Protein AF-A0A9Q0BE57-F1 (afdb_monomer)

Solvent-accessible surface area (backbone atoms only — not comparable to full-atom values): 7789 Å² total; per-residue (Å²): 1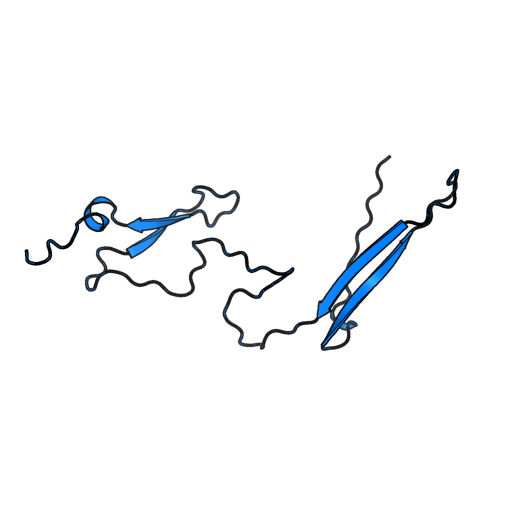39,89,87,85,87,86,88,84,80,67,65,92,76,53,57,87,70,38,74,49,68,48,76,47,82,44,78,64,85,94,45,100,54,94,58,73,46,76,47,76,44,78,43,69,45,80,79,72,63,98,81,68,83,81,80,73,74,55,97,91,43,71,87,77,63,67,51,74,62,93,74,88,73,53,46,99,83,60,68,34,30,73,42,68,37,64,51,40,97,44,98,50,73,58,23,29,62,43,70,34,49,61,81,68,67,67,63,73,79,83,68,91,125

Organism: NCBI:txid2686198

Radius of gyration: 24.77 Å; Cα contacts (8 Å, |Δi|>4): 124; chains: 1; bounding box: 40×37×81 Å

InterPro domains:
  IPR041437 Gylcosyl hydrolase 115 C-terminal domain [PF17829] (54-108)

Mean predicted aligned error: 9.94 Å

Nearest PDB structures (foldseek):
  6sof-assembly1_B  TM=4.998E-01  e=3.480E+00  Homo sapiens
  5kji-assembly1_B  TM=2.559E-01  e=5.280E+00  Thermochaetoides thermophila DSM 1495

Secondary structure (DSSP, 8-state):
----------TTTSPTT-EEEEEEEEE-TT-SS--EEEEEEEEE--PPPTT--S---BTTB----TT--S---B-TTSSSEEEEETTSS-SSSS-EEEEESHHHHT-------

Sequence (113 aa):
MVERLNITIAWAQVLEGFNDTVEIEFTTTPGELPYFDLLRVPVLRTRLADDFVGFPESAGFVSIESPHFQGSSGTANGTVRYGAMPYLGSRSESGALAVRPYKVARQRDAGPG

Foldseek 3Di:
DDDDDDDDDPLVPQDAQDWAWDWDWDADPPDPDGDIDIDTHTDGRDDDDPPDDDFDDDPNDGDDAAQPDPDWDAPPVNQKTKDFDAPDPDPDRRHHIDIPDPVVVPDDDPDDD

pLDDT: mean 83.57, std 11.39, range [41.97, 93.62]

Structure (mmCIF, N/CA/C/O backbone):
data_AF-A0A9Q0BE57-F1
#
_entry.id   AF-A0A9Q0BE57-F1
#
loop_
_atom_site.group_PDB
_atom_site.id
_atom_site.type_symbol
_atom_site.label_atom_id
_atom_site.label_alt_id
_atom_site.label_comp_id
_atom_site.label_asym_id
_atom_site.label_entity_id
_atom_site.label_seq_id
_atom_site.pdbx_PDB_ins_code
_atom_site.Cartn_x
_atom_site.Cartn_y
_atom_site.Cartn_z
_atom_site.occupancy
_atom_site.B_iso_or_equiv
_atom_site.auth_seq_id
_atom_site.auth_comp_id
_atom_site.auth_asym_id
_atom_site.auth_atom_id
_atom_site.pdbx_PDB_model_num
ATOM 1 N N . MET A 1 1 ? -2.080 21.794 27.326 1.00 66.56 1 MET A N 1
ATOM 2 C CA . MET A 1 1 ? -1.328 20.528 27.448 1.00 66.56 1 MET A CA 1
ATOM 3 C C . MET A 1 1 ? -1.866 19.599 26.376 1.00 66.56 1 MET A C 1
ATOM 5 O O . MET A 1 1 ? -3.074 19.584 26.201 1.00 66.56 1 MET A O 1
ATOM 9 N N . VAL A 1 2 ? -1.007 18.937 25.604 1.00 80.00 2 VAL A N 1
ATOM 10 C CA . VAL A 1 2 ? -1.432 17.962 24.588 1.00 80.00 2 VAL A CA 1
ATOM 11 C C . VAL A 1 2 ? -0.976 16.600 25.076 1.00 80.00 2 VAL A C 1
ATOM 13 O O . VAL A 1 2 ? 0.208 16.426 25.361 1.00 80.00 2 VAL A O 1
ATOM 16 N N . GLU A 1 3 ? -1.910 15.667 25.191 1.00 82.81 3 GLU A N 1
ATOM 17 C CA . GLU A 1 3 ? -1.632 14.281 25.546 1.00 82.81 3 GLU A CA 1
ATOM 18 C C . GLU A 1 3 ? -1.783 13.406 24.301 1.00 82.81 3 GLU A C 1
ATOM 20 O O . GLU A 1 3 ? -2.616 13.679 23.434 1.00 82.81 3 GLU A O 1
ATOM 25 N N . ARG A 1 4 ? -0.925 12.391 24.166 1.00 89.25 4 ARG A N 1
ATOM 26 C CA . ARG A 1 4 ? -0.893 11.518 22.990 1.00 89.25 4 ARG A CA 1
ATOM 27 C C . ARG A 1 4 ? -1.234 10.097 23.395 1.00 89.25 4 ARG A C 1
ATOM 29 O O . ARG A 1 4 ? -0.509 9.490 24.176 1.00 89.25 4 ARG A O 1
ATOM 36 N N . LEU A 1 5 ? -2.278 9.556 22.782 1.00 86.38 5 LEU A N 1
ATOM 37 C CA . LEU A 1 5 ? -2.638 8.153 22.898 1.00 86.38 5 LEU A CA 1
ATOM 38 C C . LEU A 1 5 ? -2.034 7.349 21.741 1.00 86.38 5 LEU A C 1
ATOM 40 O O . LEU A 1 5 ? -2.165 7.734 20.579 1.00 86.38 5 LEU A O 1
ATOM 44 N N . ASN A 1 6 ? -1.404 6.219 22.060 1.00 92.25 6 ASN A N 1
ATOM 45 C CA . ASN A 1 6 ? -0.920 5.258 21.072 1.00 92.25 6 ASN A CA 1
ATOM 46 C C . ASN A 1 6 ? -1.813 4.017 21.094 1.00 92.25 6 ASN A C 1
ATOM 48 O O . ASN A 1 6 ? -1.984 3.394 22.139 1.00 92.25 6 ASN A O 1
ATOM 52 N N . ILE A 1 7 ? -2.343 3.645 19.933 1.00 91.00 7 ILE A N 1
ATOM 53 C CA . ILE A 1 7 ? -3.238 2.498 19.766 1.00 91.00 7 ILE A CA 1
ATOM 54 C C . ILE A 1 7 ? -2.512 1.468 18.911 1.00 91.00 7 ILE A C 1
ATOM 56 O O . ILE A 1 7 ? -1.940 1.804 17.875 1.00 91.00 7 ILE A O 1
ATOM 60 N N . THR A 1 8 ? -2.502 0.219 19.365 1.00 93.62 8 THR A N 1
ATOM 61 C CA . THR A 1 8 ? -1.816 -0.885 18.687 1.00 93.62 8 THR A CA 1
ATOM 62 C C . THR A 1 8 ? -2.731 -2.097 18.613 1.00 93.62 8 THR A C 1
ATOM 64 O O . THR A 1 8 ? -3.611 -2.269 19.453 1.00 93.62 8 THR A O 1
ATOM 67 N N . ILE A 1 9 ? -2.530 -2.932 17.595 1.00 92.00 9 ILE A N 1
ATOM 68 C CA . ILE A 1 9 ? -3.309 -4.152 17.378 1.00 92.00 9 ILE A CA 1
ATOM 69 C C . ILE A 1 9 ? -2.413 -5.350 17.687 1.00 92.00 9 ILE A C 1
ATOM 71 O O . ILE A 1 9 ? -1.360 -5.529 17.071 1.00 92.00 9 ILE A O 1
ATOM 75 N N . ALA A 1 10 ? -2.841 -6.200 18.620 1.00 93.50 10 ALA A N 1
ATOM 76 C CA . ALA A 1 10 ? -2.189 -7.474 18.901 1.00 93.50 10 ALA A CA 1
ATOM 77 C C . ALA A 1 10 ? -2.582 -8.514 17.836 1.00 93.50 10 ALA A C 1
ATOM 79 O O . ALA A 1 10 ? -3.438 -9.362 18.070 1.00 93.50 10 ALA A O 1
ATOM 80 N N . TRP A 1 11 ? -1.957 -8.462 16.654 1.00 90.06 11 TRP A N 1
ATOM 81 C CA . TRP A 1 11 ? -2.331 -9.289 15.491 1.00 90.06 11 TRP A CA 1
ATOM 82 C C . TRP A 1 11 ? -2.381 -10.801 15.753 1.00 90.06 11 TRP A C 1
ATOM 84 O O . TRP A 1 11 ? -3.174 -11.497 15.126 1.00 90.06 11 TRP A O 1
ATOM 94 N N . ALA A 1 12 ? -1.577 -11.312 16.690 1.00 91.44 12 ALA A N 1
ATOM 95 C CA . ALA A 1 12 ? -1.595 -12.722 17.092 1.00 91.44 12 ALA A CA 1
ATOM 96 C C . ALA A 1 12 ? -2.900 -13.145 17.796 1.00 91.44 12 ALA A C 1
ATOM 98 O O . ALA A 1 12 ? -3.211 -14.332 17.834 1.00 91.44 12 ALA A O 1
ATOM 99 N N . GLN A 1 13 ? -3.649 -12.188 18.348 1.00 93.00 13 GLN A N 1
ATOM 100 C CA . GLN A 1 13 ? -4.923 -12.404 19.040 1.00 93.00 13 GLN A CA 1
ATOM 101 C C . GLN A 1 13 ? -6.140 -12.096 18.154 1.00 93.00 13 GLN A C 1
ATOM 103 O O . GLN A 1 13 ? -7.261 -12.440 18.514 1.00 93.00 13 GLN A O 1
ATOM 108 N N . VAL A 1 14 ? -5.941 -11.460 16.994 1.00 91.44 14 VAL A N 1
ATOM 109 C CA . VAL A 1 14 ? -7.022 -11.177 16.043 1.00 91.44 14 VAL A CA 1
ATOM 110 C C . VAL A 1 14 ? -7.382 -12.468 15.313 1.00 91.44 14 VAL A C 1
ATOM 112 O O . VAL A 1 14 ? -6.510 -13.110 14.728 1.00 91.44 14 VAL A O 1
ATOM 115 N N . LEU A 1 15 ? -8.657 -12.856 15.322 1.00 91.69 15 LEU A N 1
ATOM 116 C CA . LEU A 1 15 ? -9.120 -14.073 14.650 1.00 91.69 15 LEU A CA 1
ATOM 117 C C . LEU A 1 15 ? -8.816 -14.034 13.148 1.00 91.69 15 LEU A C 1
ATOM 119 O O . LEU A 1 15 ? -8.791 -12.975 12.520 1.00 91.69 15 LEU A O 1
ATOM 123 N N . GLU A 1 16 ? -8.531 -15.197 12.568 1.00 88.94 16 GLU A N 1
ATOM 124 C CA . GLU A 1 16 ? -8.344 -15.308 11.122 1.00 88.94 16 GLU A CA 1
ATOM 125 C C . GLU A 1 16 ? -9.628 -14.891 10.395 1.00 88.94 16 GLU A C 1
ATOM 127 O O . GLU A 1 16 ? -10.725 -15.246 10.821 1.00 88.94 16 GLU A O 1
ATOM 132 N N . GLY A 1 17 ? -9.494 -14.082 9.340 1.00 86.62 17 GLY A N 1
ATOM 133 C CA . GLY A 1 17 ? -10.640 -13.540 8.610 1.00 86.62 17 GLY A CA 1
ATOM 134 C C . GLY A 1 17 ? -11.427 -12.450 9.348 1.00 86.62 17 GLY A C 1
ATOM 135 O O . GLY A 1 17 ? -12.478 -12.050 8.853 1.00 86.62 17 GLY A O 1
ATOM 136 N N . PHE A 1 18 ? -10.949 -11.949 10.498 1.00 91.31 18 PHE A N 1
ATOM 137 C CA . PHE A 1 18 ? -11.580 -10.813 11.176 1.00 91.31 18 PHE A CA 1
ATOM 138 C C . PHE A 1 18 ? -11.671 -9.610 10.227 1.00 91.31 18 PHE A C 1
ATOM 140 O O . PHE A 1 18 ? -10.670 -9.201 9.635 1.00 91.31 18 PHE A O 1
ATOM 147 N N . ASN A 1 19 ? -12.869 -9.053 10.093 1.00 91.06 19 ASN A N 1
ATOM 148 C CA . ASN A 1 19 ? -13.171 -7.915 9.237 1.00 91.06 19 ASN A CA 1
ATOM 149 C C . ASN A 1 19 ? -14.299 -7.118 9.886 1.00 91.06 19 ASN A C 1
ATOM 151 O O . ASN A 1 19 ? -15.472 -7.325 9.576 1.00 91.06 19 ASN A O 1
ATOM 155 N N . ASP A 1 20 ? -13.937 -6.279 10.847 1.00 92.25 20 ASP A N 1
ATOM 156 C CA . ASP A 1 20 ? -14.907 -5.469 11.574 1.00 92.25 20 ASP A CA 1
ATOM 157 C C . ASP A 1 20 ? -14.257 -4.198 12.130 1.00 92.25 20 ASP A C 1
ATOM 159 O O . ASP A 1 20 ? -13.041 -3.999 12.054 1.00 92.25 20 ASP A O 1
ATOM 163 N N . THR A 1 21 ? -15.071 -3.317 12.694 1.00 93.25 21 THR A N 1
ATOM 164 C CA . THR A 1 21 ? -14.637 -2.094 13.359 1.00 93.25 21 THR A CA 1
ATOM 165 C C . THR A 1 21 ? -14.579 -2.310 14.864 1.00 93.25 21 THR A C 1
ATOM 167 O O . THR A 1 21 ? -15.587 -2.592 15.503 1.00 93.25 21 THR A O 1
ATOM 170 N N . VAL A 1 22 ? -13.397 -2.125 15.447 1.00 93.25 22 VAL A N 1
ATOM 171 C CA . VAL A 1 22 ? -13.225 -2.072 16.900 1.00 93.25 22 VAL A CA 1
ATOM 172 C C . VAL A 1 22 ? -13.504 -0.651 17.368 1.00 93.25 22 VAL A C 1
ATOM 174 O O . VAL A 1 22 ? -12.912 0.305 16.865 1.00 93.25 22 VAL A O 1
ATOM 177 N N . GLU A 1 23 ? -14.402 -0.509 18.333 1.00 93.62 23 GLU A N 1
ATOM 178 C CA . GLU A 1 23 ? -14.748 0.779 18.922 1.00 93.62 23 GLU A CA 1
ATOM 179 C C . GLU A 1 23 ? -13.951 1.001 20.214 1.00 93.62 23 GLU A C 1
ATOM 181 O O . GLU A 1 23 ? -13.847 0.111 21.059 1.00 93.62 23 GLU A O 1
ATOM 186 N N . ILE A 1 24 ? -13.340 2.179 20.343 1.00 90.62 24 ILE A N 1
ATOM 187 C CA . ILE A 1 24 ? -12.577 2.585 21.523 1.00 90.62 24 ILE A CA 1
ATOM 188 C C . ILE A 1 24 ? -13.240 3.826 22.100 1.00 90.62 24 ILE A C 1
ATOM 190 O O . ILE A 1 24 ? -13.328 4.863 21.440 1.00 90.62 24 ILE A O 1
ATOM 194 N N . GLU A 1 25 ? -13.709 3.686 23.330 1.00 87.50 25 GLU A N 1
ATOM 195 C CA . GLU A 1 25 ? -14.469 4.701 24.043 1.00 87.50 25 GLU A CA 1
ATOM 196 C C . GLU A 1 25 ? -13.548 5.550 24.919 1.00 87.50 25 GLU A C 1
ATOM 198 O O . GLU A 1 25 ? -12.687 5.024 25.634 1.00 87.50 25 GLU A O 1
ATOM 203 N N . PHE A 1 26 ? -13.752 6.865 24.894 1.00 85.00 26 PHE A N 1
ATOM 204 C CA . PHE A 1 26 ? -13.021 7.811 25.727 1.00 85.00 26 PHE A CA 1
ATOM 205 C C . PHE A 1 26 ? -13.980 8.666 26.538 1.00 85.00 26 PHE A C 1
ATOM 207 O O . PHE A 1 26 ? -14.954 9.216 26.024 1.00 85.00 26 PHE A O 1
ATOM 214 N N . THR A 1 27 ? -13.646 8.817 27.814 1.00 79.19 27 THR A N 1
ATOM 215 C CA . THR A 1 27 ? -14.338 9.702 28.749 1.00 79.19 27 THR A CA 1
ATOM 216 C C . THR A 1 27 ? -13.315 10.586 29.444 1.00 79.19 27 THR A C 1
ATOM 218 O O . THR A 1 27 ? -12.234 10.112 29.799 1.00 79.19 27 THR A O 1
ATOM 221 N N . THR A 1 28 ? -13.651 11.850 29.687 1.00 73.31 28 THR A N 1
ATOM 222 C CA . THR A 1 28 ? -12.759 12.806 30.360 1.00 73.31 28 THR A CA 1
ATOM 223 C C . THR A 1 28 ? -13.319 13.240 31.716 1.00 73.31 28 THR A C 1
ATOM 225 O O . THR A 1 28 ? -14.520 13.459 31.861 1.00 73.31 28 THR A O 1
ATOM 228 N N . THR A 1 29 ? -12.438 13.386 32.717 1.00 68.62 29 THR A N 1
ATOM 229 C CA . THR A 1 29 ? -12.789 13.857 34.070 1.00 68.62 29 THR A CA 1
ATOM 230 C C . THR A 1 29 ? -11.722 14.833 34.592 1.00 68.62 29 THR A C 1
ATOM 232 O O . THR A 1 29 ? -10.545 14.475 34.560 1.00 68.62 29 THR A O 1
ATOM 235 N N . PRO A 1 30 ? -12.077 16.022 35.126 1.00 65.88 30 PRO A N 1
ATOM 236 C CA . PRO A 1 30 ? -13.412 16.614 35.156 1.00 65.88 30 PRO A CA 1
ATOM 237 C C . PRO A 1 30 ? -13.758 17.213 33.784 1.00 65.88 30 PRO A C 1
ATOM 239 O O . PRO A 1 30 ? -13.142 18.181 33.351 1.00 65.88 30 PRO A O 1
ATOM 242 N N . GLY A 1 31 ? -14.732 16.628 33.090 1.00 58.38 31 GLY A N 1
ATOM 243 C CA . GLY A 1 31 ? -15.326 17.225 31.897 1.00 58.38 31 GLY A CA 1
ATOM 244 C C . GLY A 1 31 ? -16.564 18.021 32.298 1.00 58.38 31 GLY A C 1
ATOM 245 O O . GLY A 1 31 ? -17.414 17.506 33.018 1.00 58.38 31 GLY A O 1
ATOM 246 N N . GLU A 1 32 ? -16.684 19.273 31.852 1.00 57.12 32 GLU A N 1
ATOM 247 C CA . GLU A 1 32 ? -17.856 20.123 32.139 1.00 57.12 32 GLU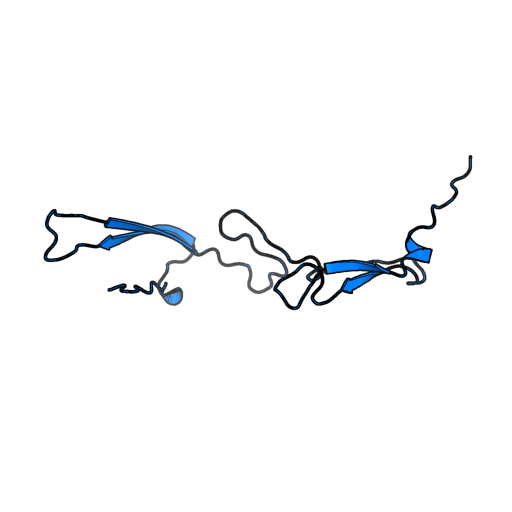 A CA 1
ATOM 248 C C . GLU A 1 32 ? -19.166 19.577 31.525 1.00 57.12 32 GLU A C 1
ATOM 250 O O . GLU A 1 32 ? -20.254 20.001 31.906 1.00 57.12 32 GLU A O 1
ATOM 255 N N . LEU A 1 33 ? -19.072 18.593 30.624 1.00 57.41 33 LEU A N 1
ATOM 256 C CA . LEU A 1 33 ? -20.163 17.805 30.047 1.00 57.41 33 LEU A CA 1
ATOM 257 C C . LEU A 1 33 ? -19.672 16.351 29.865 1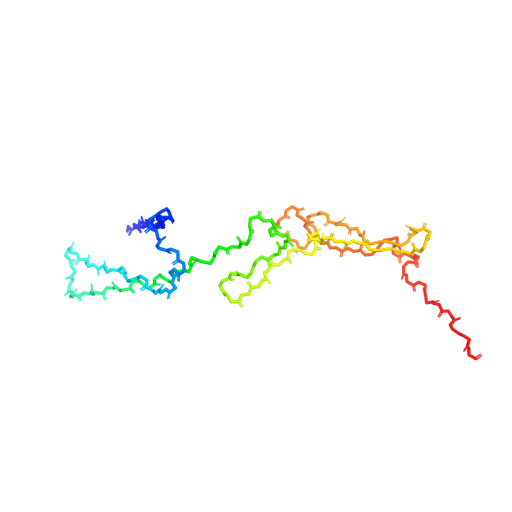.00 57.41 33 LEU A C 1
ATOM 259 O O . LEU A 1 33 ? -18.468 16.157 29.670 1.00 57.41 33 LEU A O 1
ATOM 263 N N . PRO A 1 34 ? -20.547 15.324 29.907 1.00 61.78 34 PRO A N 1
ATOM 264 C CA . PRO A 1 34 ? -20.168 13.934 29.652 1.00 61.78 34 PRO A CA 1
ATOM 265 C C . PRO A 1 34 ? -19.888 13.738 28.154 1.00 61.78 34 PRO A C 1
ATOM 267 O O . PRO A 1 34 ? -20.695 13.167 27.423 1.00 61.78 34 PRO A O 1
ATOM 270 N N . TYR A 1 35 ? -18.769 14.275 27.669 1.00 62.16 35 TYR A N 1
ATOM 271 C CA . TYR A 1 35 ? -18.307 14.028 26.313 1.00 62.16 35 TYR A CA 1
ATOM 272 C C . TYR A 1 35 ? -17.789 12.595 26.239 1.00 62.16 35 TYR A C 1
ATOM 274 O O . TYR A 1 35 ? -16.788 12.234 26.861 1.00 62.16 35 TYR A O 1
ATOM 282 N N . PHE A 1 36 ? -18.557 11.786 25.522 1.00 75.12 36 PHE A N 1
ATOM 283 C CA . PHE A 1 36 ? -18.200 10.456 25.078 1.00 75.12 36 PHE A CA 1
ATOM 284 C C . PHE A 1 36 ? -17.649 10.590 23.664 1.00 75.12 36 PHE A C 1
ATOM 286 O O . PHE A 1 36 ? -18.389 10.960 22.749 1.00 75.12 36 PHE A O 1
ATOM 293 N N . ASP A 1 37 ? -16.363 10.302 23.501 1.00 83.06 37 ASP A N 1
ATOM 294 C CA . ASP A 1 37 ? -15.757 10.186 22.182 1.00 83.06 37 ASP A CA 1
ATOM 295 C C . ASP A 1 37 ? -15.604 8.711 21.825 1.00 83.06 37 ASP A C 1
ATOM 297 O O . ASP A 1 37 ? -15.209 7.883 22.649 1.00 83.06 37 ASP A O 1
ATOM 301 N N . LEU A 1 38 ? -15.899 8.396 20.567 1.00 87.44 38 LEU A N 1
ATOM 302 C CA . LEU A 1 38 ? -15.820 7.049 20.027 1.00 87.44 38 LEU A CA 1
ATOM 303 C C . LEU A 1 38 ? -14.852 7.030 18.853 1.00 87.44 38 LEU A C 1
ATOM 305 O O . LEU A 1 38 ? -15.127 7.606 17.797 1.00 87.44 38 LEU A O 1
ATOM 309 N N . LEU A 1 39 ? -13.731 6.336 19.014 1.00 91.06 39 LEU A N 1
ATOM 310 C CA . LEU A 1 39 ? -12.831 6.063 17.906 1.00 91.06 39 LEU A CA 1
ATOM 311 C C . LEU A 1 39 ? -13.172 4.712 17.288 1.00 91.06 39 LEU A C 1
ATOM 313 O O . LEU A 1 39 ? -13.115 3.676 17.943 1.00 91.06 39 LEU A O 1
ATOM 317 N N . ARG A 1 40 ? -13.470 4.733 15.994 1.00 93.06 40 ARG A N 1
ATOM 318 C CA . ARG A 1 40 ? -13.735 3.543 15.189 1.00 93.06 40 ARG A CA 1
ATOM 319 C C . ARG A 1 40 ? -12.474 3.120 14.453 1.00 93.06 40 ARG A C 1
ATOM 321 O O . ARG A 1 40 ? -11.994 3.845 13.582 1.00 93.06 40 ARG A O 1
ATOM 328 N N . VAL A 1 41 ? -11.947 1.953 14.801 1.00 92.81 41 VAL A N 1
ATOM 329 C CA . VAL A 1 41 ? -10.734 1.383 14.215 1.00 92.81 41 VAL A CA 1
ATOM 330 C C . VAL A 1 41 ? -11.123 0.187 13.345 1.00 92.81 41 VAL A C 1
ATOM 332 O O . VAL A 1 41 ? -11.383 -0.888 13.886 1.00 92.81 41 VAL A O 1
ATOM 335 N N . PRO A 1 42 ? -11.179 0.329 12.010 1.00 91.44 42 PRO A N 1
ATOM 336 C CA . PRO A 1 42 ? -11.387 -0.819 11.138 1.00 91.44 42 PRO A CA 1
ATOM 337 C C . PRO A 1 42 ? -10.187 -1.766 11.251 1.00 91.44 42 PRO A C 1
ATOM 339 O O . PRO A 1 42 ? -9.041 -1.365 11.033 1.00 91.44 42 PRO A O 1
ATOM 342 N N . VAL A 1 43 ? -10.449 -3.023 11.597 1.00 91.50 43 VAL A N 1
ATOM 343 C CA . VAL A 1 43 ? -9.446 -4.084 11.674 1.00 91.50 43 VAL A CA 1
ATOM 344 C C . VAL A 1 43 ? -9.815 -5.147 10.652 1.00 91.50 43 VAL A C 1
ATOM 346 O O . VAL A 1 43 ? -10.846 -5.807 10.744 1.00 91.50 43 VAL A O 1
ATOM 349 N N . LEU A 1 44 ? -8.935 -5.310 9.669 1.00 88.38 44 LEU A N 1
ATOM 350 C CA . LEU A 1 44 ? -9.048 -6.320 8.631 1.00 88.38 44 LEU A CA 1
ATOM 351 C C . LEU A 1 44 ? -7.819 -7.225 8.694 1.00 88.38 44 LEU A C 1
ATOM 353 O O . LEU A 1 44 ? -6.700 -6.787 8.424 1.00 88.38 44 LEU A O 1
ATOM 357 N N . ARG A 1 45 ? -8.024 -8.497 9.039 1.00 84.62 45 ARG A N 1
ATOM 358 C CA . ARG A 1 45 ? -6.984 -9.528 9.022 1.00 84.62 45 ARG A CA 1
ATOM 359 C C . ARG A 1 45 ? -7.063 -10.337 7.728 1.00 84.62 45 ARG A C 1
ATOM 361 O O . ARG A 1 45 ? -7.377 -11.526 7.742 1.00 84.62 45 ARG A O 1
ATOM 368 N N . THR A 1 46 ? -6.735 -9.691 6.612 1.00 78.81 46 THR A N 1
ATOM 369 C CA . THR A 1 46 ? -6.498 -10.386 5.340 1.00 78.81 46 THR A CA 1
ATOM 370 C C . THR A 1 46 ? -5.061 -10.886 5.320 1.00 78.81 46 THR A C 1
ATOM 372 O O . THR A 1 46 ? -4.119 -10.094 5.282 1.00 78.81 46 THR A O 1
ATOM 375 N N . ARG A 1 47 ? -4.878 -12.206 5.363 1.00 76.25 47 ARG A N 1
ATOM 376 C CA . ARG A 1 47 ? -3.565 -12.819 5.160 1.00 76.25 47 ARG A CA 1
ATOM 377 C C . ARG A 1 47 ? -3.351 -13.021 3.663 1.00 76.25 47 ARG A C 1
ATOM 379 O O . ARG A 1 47 ? -4.129 -13.712 3.014 1.00 76.25 47 ARG A O 1
ATOM 386 N N . LEU A 1 48 ? -2.306 -12.402 3.123 1.00 82.62 48 LEU A N 1
ATOM 387 C CA . LEU A 1 48 ? -1.809 -12.740 1.791 1.00 82.62 48 LEU A CA 1
ATOM 388 C C . LEU A 1 48 ? -1.193 -14.138 1.836 1.00 82.62 48 LEU A C 1
ATOM 390 O O . LEU A 1 48 ? -0.719 -14.566 2.888 1.00 82.62 48 LEU A O 1
ATOM 394 N N . ALA A 1 49 ? -1.177 -14.831 0.700 1.00 86.81 49 ALA A N 1
ATOM 395 C CA . ALA A 1 49 ? -0.429 -16.074 0.593 1.00 86.81 49 ALA A CA 1
ATOM 396 C C . ALA A 1 49 ? 1.042 -15.840 0.985 1.00 86.81 49 ALA A C 1
ATOM 398 O O . ALA A 1 49 ? 1.596 -14.771 0.717 1.00 86.81 49 ALA A O 1
ATOM 399 N N . ASP A 1 50 ? 1.665 -16.827 1.632 1.00 87.81 50 ASP A N 1
ATOM 400 C CA . ASP A 1 50 ? 3.037 -16.695 2.147 1.00 87.81 50 ASP A CA 1
ATOM 401 C C . ASP A 1 50 ? 4.069 -16.476 1.019 1.00 87.81 50 ASP A C 1
ATOM 403 O O . ASP A 1 50 ? 5.171 -15.988 1.265 1.00 87.81 50 ASP A O 1
ATOM 407 N N . ASP A 1 51 ? 3.699 -16.797 -0.220 1.00 91.81 51 ASP A N 1
ATOM 408 C CA . ASP A 1 51 ? 4.471 -16.622 -1.449 1.00 91.81 51 ASP A CA 1
ATOM 409 C C . ASP A 1 51 ? 4.002 -15.430 -2.308 1.00 91.81 51 ASP A C 1
ATOM 411 O O . ASP A 1 51 ? 4.396 -15.304 -3.469 1.00 91.81 51 ASP A O 1
ATOM 415 N N . PHE A 1 52 ? 3.171 -14.535 -1.765 1.00 91.00 52 PHE A N 1
ATOM 416 C CA . PHE A 1 52 ? 2.671 -13.382 -2.507 1.00 91.00 52 PHE A CA 1
ATOM 417 C C . PHE A 1 52 ? 3.804 -12.431 -2.926 1.00 91.00 52 PHE A C 1
ATOM 419 O O . PHE A 1 52 ? 4.559 -11.915 -2.100 1.00 91.00 52 PHE A O 1
ATOM 426 N N . VAL A 1 53 ? 3.865 -12.129 -4.226 1.00 90.25 53 VAL A N 1
ATOM 427 C CA . VAL A 1 53 ? 4.811 -11.177 -4.819 1.00 90.25 53 VAL A CA 1
ATOM 428 C C . VAL A 1 53 ? 4.023 -10.068 -5.509 1.00 90.25 53 VAL A C 1
ATOM 430 O O . VAL A 1 53 ? 3.487 -10.251 -6.599 1.00 90.25 53 VAL A O 1
ATOM 433 N N . GLY A 1 54 ? 3.950 -8.889 -4.895 1.00 91.19 54 GLY A N 1
ATOM 434 C CA . GLY A 1 54 ? 3.107 -7.807 -5.403 1.00 91.19 54 GLY A CA 1
ATOM 435 C C . GLY A 1 54 ? 2.961 -6.647 -4.438 1.00 91.19 54 GLY A C 1
ATOM 436 O O . GLY A 1 54 ? 3.653 -6.557 -3.426 1.00 91.19 54 GLY A O 1
ATOM 437 N N . PHE A 1 55 ? 2.009 -5.779 -4.757 1.00 92.25 55 PHE A N 1
ATOM 438 C CA . PHE A 1 55 ? 1.601 -4.666 -3.912 1.00 92.25 55 PHE A CA 1
ATOM 439 C C . PHE A 1 55 ? 0.205 -4.972 -3.385 1.00 92.25 55 PHE A C 1
ATOM 441 O O . PHE A 1 55 ? -0.741 -4.962 -4.176 1.00 92.25 55 PHE A O 1
ATOM 448 N N . PRO A 1 56 ? 0.061 -5.308 -2.095 1.00 89.50 56 PRO A N 1
ATOM 449 C CA . PRO A 1 56 ? -1.250 -5.595 -1.556 1.00 89.50 56 PRO A CA 1
ATOM 450 C C . PRO A 1 56 ? -2.075 -4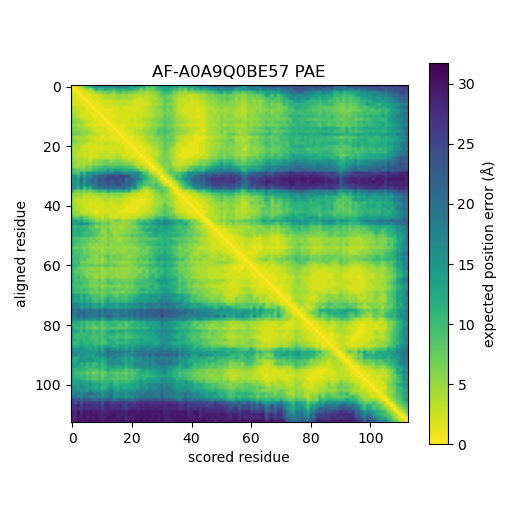.318 -1.458 1.00 89.50 56 PRO A C 1
ATOM 452 O O . PRO A 1 56 ? -1.553 -3.237 -1.176 1.00 89.50 56 PRO A O 1
ATOM 455 N N . GLU A 1 57 ? -3.376 -4.457 -1.673 1.00 88.06 57 GLU A N 1
ATOM 456 C CA . GLU A 1 57 ? -4.323 -3.396 -1.366 1.00 88.06 57 GLU A CA 1
ATOM 457 C C . GLU A 1 57 ? -4.385 -3.182 0.145 1.00 88.06 57 GLU A C 1
ATOM 459 O O . GLU A 1 57 ? -4.450 -4.133 0.928 1.00 88.06 57 GLU A O 1
ATOM 464 N N . SER A 1 58 ? -4.383 -1.917 0.551 1.00 83.12 58 SER A N 1
ATOM 465 C CA . SER A 1 58 ? -4.650 -1.518 1.924 1.00 83.12 58 SER A CA 1
ATOM 466 C C . SER A 1 58 ? -5.495 -0.252 1.915 1.00 83.12 58 SER A C 1
ATOM 468 O O . SER A 1 58 ? -5.267 0.650 1.114 1.00 83.12 58 SER A O 1
ATOM 470 N N . ALA A 1 59 ? -6.491 -0.188 2.799 1.00 81.12 59 ALA A N 1
ATOM 471 C CA . ALA A 1 59 ? -7.386 0.963 2.932 1.00 81.12 59 ALA A CA 1
ATOM 472 C C . ALA A 1 59 ? -8.087 1.400 1.621 1.00 81.12 59 ALA A C 1
ATOM 474 O O . ALA A 1 59 ? -8.331 2.589 1.417 1.00 81.12 59 ALA A O 1
ATOM 475 N N . GLY A 1 60 ? -8.435 0.452 0.741 1.00 84.38 60 GLY A N 1
ATOM 476 C CA . GLY A 1 60 ? -9.194 0.727 -0.486 1.00 84.38 60 GLY A CA 1
ATOM 477 C C . GLY A 1 60 ? -8.353 1.175 -1.685 1.00 84.38 60 GLY A C 1
ATOM 478 O O . GLY A 1 60 ? -8.910 1.593 -2.701 1.00 84.38 60 GLY A O 1
ATOM 479 N N . PHE A 1 61 ? -7.021 1.162 -1.579 1.00 89.81 61 PHE A N 1
ATOM 480 C CA . PHE A 1 61 ? -6.135 1.513 -2.685 1.00 89.81 61 PHE A CA 1
ATOM 481 C C . PHE A 1 61 ? -4.811 0.744 -2.639 1.00 89.81 61 PHE A C 1
ATOM 483 O O . PHE A 1 61 ? -4.397 0.187 -1.624 1.00 89.81 61 PHE A O 1
ATOM 490 N N . VAL A 1 62 ? -4.118 0.746 -3.775 1.00 92.12 62 VAL A N 1
ATOM 491 C CA . VAL A 1 62 ? -2.731 0.297 -3.899 1.00 92.12 62 VAL A CA 1
ATOM 492 C C . VAL A 1 62 ? -1.906 1.518 -4.290 1.00 92.12 62 VAL A C 1
ATOM 494 O O . VAL A 1 62 ? -2.170 2.142 -5.316 1.00 92.12 62 VAL A O 1
ATOM 497 N N . SER A 1 63 ? -0.920 1.879 -3.471 1.00 90.81 63 SER A N 1
ATOM 498 C CA . SER A 1 63 ? 0.009 2.973 -3.768 1.00 90.81 63 SER A CA 1
ATOM 499 C C . SER A 1 63 ? 1.398 2.405 -4.032 1.00 90.81 63 SER A C 1
ATOM 501 O O . SER A 1 63 ? 1.937 1.676 -3.200 1.00 90.81 63 SER A O 1
ATOM 503 N N . ILE A 1 64 ? 1.963 2.719 -5.199 1.00 91.50 64 ILE A N 1
ATOM 504 C CA . ILE A 1 64 ? 3.242 2.178 -5.669 1.00 91.50 64 ILE A CA 1
ATOM 505 C C . ILE A 1 64 ? 4.116 3.335 -6.137 1.00 91.50 64 ILE A C 1
ATOM 507 O O . ILE A 1 64 ? 3.722 4.118 -7.003 1.00 91.50 64 ILE A O 1
ATOM 511 N N . GLU A 1 65 ? 5.332 3.420 -5.608 1.00 91.62 65 GLU A N 1
ATOM 512 C CA . GLU A 1 65 ? 6.342 4.315 -6.165 1.00 91.62 65 GLU A CA 1
ATOM 513 C C . GLU A 1 65 ? 6.855 3.747 -7.494 1.00 91.62 65 GLU A C 1
ATOM 515 O O . GLU A 1 65 ? 7.256 2.587 -7.566 1.00 91.62 65 GLU A O 1
ATOM 520 N N . SER A 1 66 ? 6.863 4.567 -8.553 1.00 91.25 66 SER A N 1
ATOM 521 C CA . SER A 1 66 ? 7.197 4.127 -9.922 1.00 91.25 66 SER A CA 1
ATOM 522 C C . SER A 1 66 ? 8.489 3.295 -10.089 1.00 91.25 66 SER A C 1
ATOM 524 O O . SER A 1 66 ? 8.509 2.440 -10.975 1.00 91.25 66 SER A O 1
ATOM 526 N N . PRO A 1 67 ? 9.556 3.470 -9.278 1.00 92.75 67 PRO A N 1
ATOM 527 C CA . PRO A 1 67 ? 10.760 2.639 -9.361 1.00 92.75 67 PRO A CA 1
ATOM 528 C C . PRO A 1 67 ? 10.603 1.204 -8.829 1.00 92.75 67 PRO A C 1
ATOM 530 O O . PRO A 1 67 ? 11.474 0.382 -9.097 1.00 92.75 67 PRO A O 1
ATOM 533 N N . HIS A 1 68 ? 9.519 0.869 -8.120 1.00 92.31 68 HIS A N 1
ATOM 534 C CA . HIS A 1 68 ? 9.254 -0.478 -7.594 1.00 92.31 68 HIS A CA 1
ATOM 535 C C . HIS A 1 68 ? 8.552 -1.397 -8.614 1.00 92.31 68 HIS A C 1
ATOM 537 O O . HIS A 1 68 ? 7.663 -2.171 -8.277 1.00 92.31 68 HIS A O 1
ATOM 543 N N . PHE A 1 69 ? 8.914 -1.333 -9.892 1.00 90.94 69 PHE A N 1
ATOM 544 C CA . PHE A 1 69 ? 8.371 -2.264 -10.884 1.00 90.94 69 PHE A CA 1
ATOM 545 C C . PHE A 1 69 ? 8.892 -3.696 -10.644 1.00 90.94 69 PHE A C 1
ATOM 547 O O . PHE A 1 69 ? 10.024 -3.894 -10.212 1.00 90.94 69 PHE A O 1
ATOM 554 N N . GLN A 1 70 ? 8.092 -4.713 -10.973 1.00 90.75 70 GLN A N 1
ATOM 555 C CA . GLN A 1 70 ? 8.485 -6.128 -10.826 1.00 90.75 70 GLN A CA 1
ATOM 556 C C . GLN A 1 70 ? 9.148 -6.712 -12.080 1.00 90.75 70 GLN A C 1
ATOM 558 O O . GLN A 1 70 ? 9.770 -7.770 -12.036 1.00 90.75 70 GLN A O 1
ATOM 563 N N . GLY A 1 71 ? 9.032 -6.017 -13.209 1.00 88.62 71 GLY A N 1
ATOM 564 C CA . GLY A 1 71 ? 9.673 -6.381 -14.463 1.00 88.62 71 GLY A CA 1
ATOM 565 C C . GLY A 1 71 ? 9.947 -5.142 -15.302 1.00 88.62 71 GLY A C 1
ATOM 566 O O . GLY A 1 71 ? 9.236 -4.143 -15.203 1.00 88.62 71 GLY A O 1
ATOM 567 N N . SER A 1 72 ? 10.985 -5.201 -16.133 1.00 88.50 72 SER A N 1
ATOM 568 C CA . SER A 1 72 ? 11.255 -4.163 -17.126 1.00 88.50 72 SER A CA 1
ATOM 569 C C . SER A 1 72 ? 11.590 -4.797 -18.464 1.00 88.50 72 SER A C 1
ATOM 571 O O . SER A 1 72 ? 12.240 -5.841 -18.520 1.00 88.50 72 SER A O 1
ATOM 573 N N . SER A 1 73 ? 11.168 -4.142 -19.535 1.00 87.50 73 SER A N 1
ATOM 574 C CA . SER A 1 73 ? 11.573 -4.454 -20.898 1.00 87.50 73 SER A CA 1
ATOM 575 C C . SER A 1 73 ? 12.219 -3.226 -21.536 1.00 87.50 73 SER A C 1
ATOM 577 O O . SER A 1 73 ? 12.025 -2.084 -21.104 1.00 87.50 73 SER A O 1
ATOM 579 N N . GLY A 1 74 ? 13.035 -3.477 -22.553 1.00 84.81 74 GLY A N 1
ATOM 580 C CA . GLY A 1 74 ? 13.693 -2.455 -23.356 1.00 84.81 74 GLY A CA 1
ATOM 581 C C . GLY A 1 74 ? 13.675 -2.837 -24.830 1.00 84.81 74 GLY A C 1
ATOM 582 O O . GLY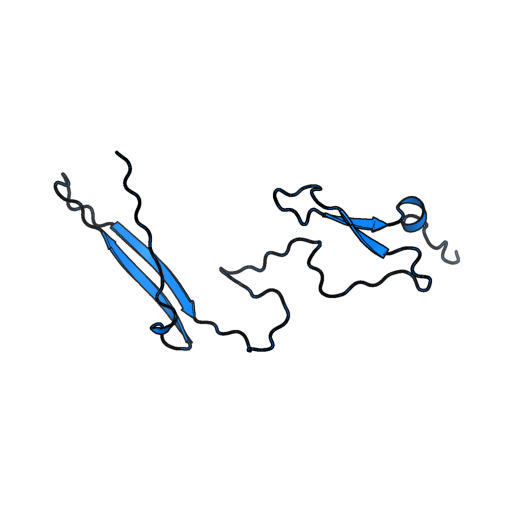 A 1 74 ? 13.064 -3.834 -25.216 1.00 84.81 74 GLY A O 1
ATOM 583 N N . THR A 1 75 ? 14.359 -2.057 -25.664 1.00 81.50 75 THR A N 1
ATOM 584 C CA . THR A 1 75 ? 14.562 -2.427 -27.074 1.00 81.50 75 THR A CA 1
ATOM 585 C C . THR A 1 75 ? 15.324 -3.749 -27.187 1.00 81.50 75 THR A C 1
ATOM 587 O O . THR A 1 75 ? 16.055 -4.127 -26.274 1.00 81.50 75 THR A O 1
ATOM 590 N N . ALA A 1 76 ? 15.204 -4.444 -28.324 1.00 72.00 76 ALA A N 1
ATOM 591 C CA . ALA A 1 76 ? 15.833 -5.756 -28.540 1.00 72.00 76 ALA A CA 1
ATOM 592 C C . ALA A 1 76 ? 17.361 -5.762 -28.319 1.00 72.00 76 ALA A C 1
ATOM 594 O O . ALA A 1 76 ? 17.933 -6.762 -27.905 1.00 72.00 76 ALA A O 1
ATOM 595 N N . ASN A 1 77 ? 18.020 -4.626 -28.553 1.00 78.69 77 ASN A N 1
ATOM 596 C CA . ASN A 1 77 ? 19.450 -4.420 -28.311 1.00 78.69 77 ASN A CA 1
ATOM 597 C C . ASN A 1 77 ? 19.765 -3.776 -26.941 1.00 78.69 77 ASN A C 1
ATOM 599 O O . ASN A 1 77 ? 20.899 -3.366 -26.707 1.00 78.69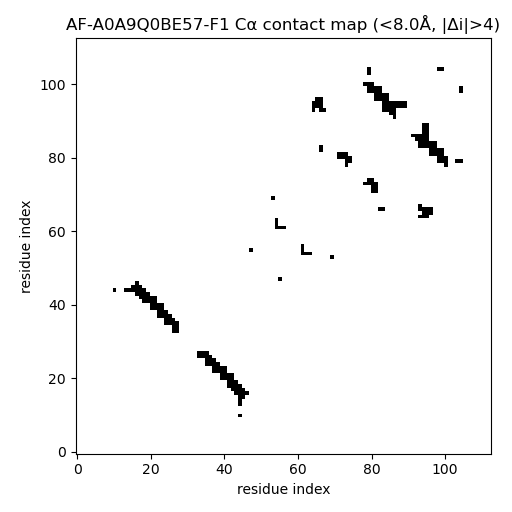 77 ASN A O 1
ATOM 603 N N . GLY A 1 78 ? 18.765 -3.590 -26.073 1.00 77.38 78 GLY A N 1
ATOM 604 C CA . GLY A 1 78 ? 18.890 -2.971 -24.748 1.00 77.38 78 GLY A CA 1
ATOM 605 C C . GLY A 1 78 ? 19.255 -1.482 -24.752 1.00 77.38 78 GLY A C 1
ATOM 606 O O . GLY A 1 78 ? 19.535 -0.921 -23.693 1.00 77.38 78 GLY A O 1
ATOM 607 N N . THR A 1 79 ? 19.270 -0.835 -25.922 1.00 85.56 79 THR A N 1
ATOM 608 C CA . THR A 1 79 ? 19.705 0.561 -26.069 1.00 85.56 79 THR A CA 1
ATOM 609 C C . THR A 1 79 ? 18.751 1.528 -25.386 1.00 85.56 79 THR A C 1
ATOM 611 O O . THR A 1 79 ? 19.218 2.502 -24.808 1.00 85.56 79 THR A O 1
ATOM 614 N N . VAL A 1 80 ? 17.440 1.273 -25.417 1.00 88.88 80 VAL A N 1
ATOM 615 C CA . VAL A 1 80 ? 16.447 2.077 -24.697 1.00 88.88 80 VAL A CA 1
ATOM 616 C C . VAL A 1 80 ? 15.789 1.227 -23.619 1.00 88.88 80 VAL A C 1
ATOM 618 O O . VAL A 1 80 ? 15.266 0.152 -23.908 1.00 88.88 80 VAL A O 1
ATOM 621 N N . ARG A 1 81 ? 15.812 1.711 -22.375 1.00 91.00 81 ARG A N 1
ATOM 622 C CA . ARG A 1 81 ? 15.232 1.031 -21.210 1.00 91.00 81 ARG A CA 1
ATOM 623 C C . ARG A 1 81 ? 14.699 2.020 -20.182 1.00 91.00 81 ARG A C 1
ATOM 625 O O . ARG A 1 81 ? 15.108 3.184 -20.153 1.00 91.00 81 ARG A O 1
ATOM 632 N N . TYR A 1 82 ? 13.821 1.539 -19.312 1.00 91.88 82 TYR A 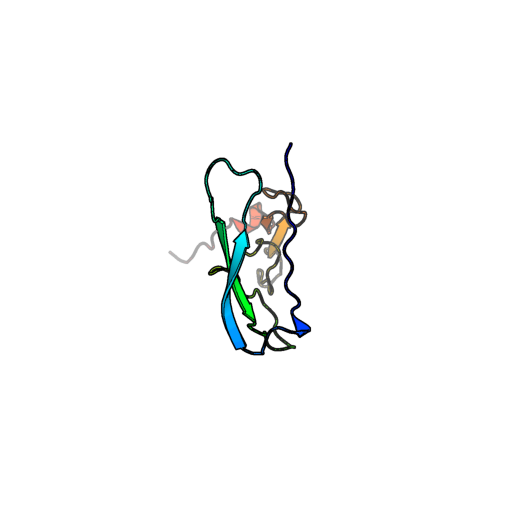N 1
ATOM 633 C CA . TYR A 1 82 ? 13.456 2.257 -18.098 1.00 91.88 82 TYR A CA 1
ATOM 634 C C . TYR A 1 82 ? 14.629 2.269 -17.113 1.00 91.88 82 TYR A C 1
ATOM 636 O O . TYR A 1 82 ? 15.352 1.284 -16.971 1.00 91.88 82 TYR A O 1
ATOM 644 N N . GLY A 1 83 ? 14.830 3.397 -16.445 1.00 89.81 83 GLY A N 1
ATOM 645 C CA . GLY A 1 83 ? 15.820 3.558 -15.391 1.00 89.81 83 GLY A CA 1
ATOM 646 C C . GLY A 1 83 ? 15.271 4.427 -14.269 1.00 89.81 83 GLY A C 1
ATOM 647 O O . GLY A 1 83 ? 14.603 5.432 -14.527 1.00 89.81 83 GLY A O 1
ATOM 648 N N . ALA A 1 84 ? 15.560 4.028 -13.032 1.00 91.25 84 ALA A N 1
ATOM 649 C CA . ALA A 1 84 ? 15.242 4.816 -11.853 1.00 91.25 84 ALA A CA 1
ATOM 650 C C . ALA A 1 84 ? 16.086 6.100 -11.814 1.00 91.25 84 ALA A C 1
ATOM 652 O O . ALA A 1 84 ? 17.251 6.118 -12.219 1.00 91.25 84 ALA A O 1
ATOM 653 N N . MET A 1 85 ? 15.475 7.168 -11.321 1.00 91.25 85 MET A N 1
ATOM 654 C CA . MET A 1 85 ? 16.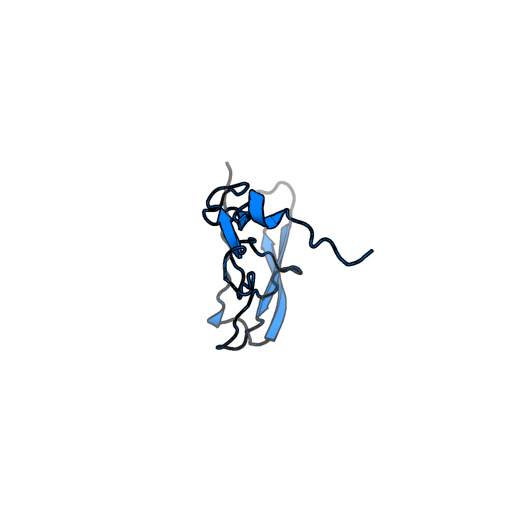056 8.481 -11.071 1.00 91.25 85 MET A CA 1
ATOM 655 C C . MET A 1 85 ? 15.871 8.768 -9.580 1.00 91.25 85 MET A C 1
ATOM 657 O O . MET A 1 85 ? 14.853 9.365 -9.210 1.00 91.25 85 MET A O 1
ATOM 661 N N . PRO A 1 86 ? 16.811 8.314 -8.729 1.00 90.62 86 PRO A N 1
ATOM 662 C CA . PRO A 1 86 ? 16.714 8.487 -7.285 1.00 90.62 86 PRO A CA 1
ATOM 663 C C . PRO A 1 86 ? 16.480 9.950 -6.910 1.00 90.62 86 PRO A C 1
ATOM 665 O O . PRO A 1 86 ? 16.997 10.855 -7.571 1.00 90.62 86 PRO A O 1
ATOM 668 N N . TYR A 1 87 ? 15.689 10.175 -5.860 1.00 89.50 87 TYR A N 1
ATOM 669 C CA . TYR A 1 87 ? 15.379 11.500 -5.296 1.00 89.50 87 TYR A CA 1
ATOM 670 C C . TYR A 1 87 ? 14.635 12.488 -6.219 1.00 89.50 87 TYR A C 1
ATOM 672 O O . TYR A 1 87 ? 14.310 13.600 -5.800 1.00 89.50 87 TYR A O 1
ATOM 680 N N . LEU A 1 88 ? 14.325 12.124 -7.469 1.00 90.56 88 LEU A N 1
ATOM 681 C CA . LEU A 1 88 ? 13.576 13.001 -8.369 1.00 90.56 88 LEU A CA 1
ATOM 682 C C . LEU A 1 88 ? 12.080 12.967 -8.043 1.00 90.56 88 LEU A C 1
ATOM 684 O O . LEU A 1 88 ? 11.448 11.920 -8.132 1.00 90.56 88 LEU A O 1
ATOM 688 N N . GLY A 1 89 ? 11.500 14.128 -7.728 1.00 81.88 89 GLY A N 1
ATOM 689 C CA . GLY A 1 89 ? 10.048 14.285 -7.582 1.00 81.88 89 GLY A CA 1
ATOM 690 C C . GLY A 1 89 ? 9.428 13.530 -6.400 1.00 81.88 89 GLY A C 1
ATOM 691 O O . GLY A 1 89 ? 8.208 13.405 -6.353 1.00 81.88 89 GLY A O 1
ATOM 692 N N . SER A 1 90 ? 10.238 13.045 -5.453 1.00 80.69 90 SER A N 1
ATOM 693 C CA . SER A 1 90 ? 9.779 12.321 -4.265 1.00 80.69 90 SER A CA 1
ATOM 694 C C . SER A 1 90 ? 10.440 12.849 -2.988 1.00 80.69 90 SER A C 1
ATOM 696 O O . SER A 1 90 ? 11.502 13.467 -3.032 1.00 80.69 90 SER A O 1
ATOM 698 N N . ARG A 1 91 ? 9.796 12.595 -1.840 1.00 73.88 91 ARG A N 1
ATOM 699 C CA . ARG A 1 91 ? 10.398 12.716 -0.497 1.00 73.88 91 ARG A CA 1
ATOM 700 C C . ARG A 1 91 ? 11.028 11.396 -0.018 1.00 73.88 91 ARG A C 1
ATOM 702 O O . ARG A 1 91 ? 11.617 11.374 1.056 1.00 73.88 91 ARG A O 1
ATOM 709 N N . SER A 1 92 ? 10.880 10.322 -0.796 1.00 79.44 92 SER A N 1
ATOM 710 C CA . SER A 1 92 ? 11.518 9.017 -0.599 1.00 79.44 92 SER A CA 1
ATOM 711 C C . SER A 1 92 ? 12.831 8.911 -1.382 1.00 79.44 92 SER A C 1
ATOM 713 O O . SER A 1 92 ? 13.120 9.719 -2.270 1.00 79.44 92 SER A O 1
ATOM 715 N N . GLU A 1 93 ? 13.619 7.879 -1.079 1.00 82.25 93 GLU A N 1
ATOM 716 C CA . GLU A 1 93 ? 14.871 7.595 -1.788 1.00 82.25 93 GLU A CA 1
ATOM 717 C C . GLU A 1 93 ? 14.647 7.048 -3.210 1.00 82.25 93 GLU A C 1
ATOM 719 O O . GLU A 1 93 ? 15.511 7.209 -4.074 1.00 82.25 93 GLU A O 1
ATOM 724 N N . SER A 1 94 ? 13.478 6.464 -3.498 1.00 85.19 94 SER A N 1
ATOM 725 C CA . SER A 1 94 ? 13.207 5.787 -4.773 1.00 85.19 94 SER A CA 1
ATOM 726 C C . SER A 1 94 ? 13.160 6.759 -5.959 1.00 85.19 94 SER A C 1
ATOM 728 O O . SER A 1 94 ? 13.685 6.461 -7.033 1.00 85.19 94 SER A O 1
ATOM 730 N N . GLY A 1 95 ? 12.565 7.943 -5.775 1.00 91.62 95 GLY A N 1
ATOM 731 C CA . GLY A 1 95 ? 12.454 8.964 -6.821 1.00 91.62 95 GLY A CA 1
ATOM 732 C C . GLY A 1 95 ? 11.496 8.592 -7.962 1.00 91.62 95 GLY A C 1
ATOM 733 O O . GLY A 1 95 ? 10.386 8.115 -7.727 1.00 91.62 95 GLY A O 1
ATOM 734 N N . ALA A 1 96 ? 11.911 8.839 -9.207 1.00 92.19 96 ALA A N 1
ATOM 735 C CA . ALA A 1 96 ? 11.069 8.700 -10.400 1.00 92.19 96 ALA A CA 1
ATOM 736 C C . ALA A 1 96 ? 11.590 7.641 -11.379 1.00 92.19 96 ALA A C 1
ATOM 738 O O . ALA A 1 96 ? 12.765 7.287 -11.373 1.00 92.19 96 ALA A O 1
ATOM 739 N N . LEU A 1 97 ? 10.734 7.182 -12.289 1.00 92.25 97 LEU A N 1
ATOM 740 C CA . LEU A 1 97 ? 11.113 6.318 -13.405 1.00 92.25 97 LEU A CA 1
ATOM 741 C C . LEU A 1 97 ? 11.202 7.124 -14.707 1.00 92.25 97 LEU A C 1
ATOM 743 O O . LEU A 1 97 ? 10.332 7.944 -15.001 1.00 92.25 97 LEU A O 1
ATOM 747 N N . ALA A 1 98 ? 12.233 6.885 -15.519 1.00 91.56 98 ALA A N 1
ATOM 748 C CA . ALA A 1 98 ? 12.356 7.527 -16.824 1.00 91.56 98 ALA A CA 1
ATOM 749 C C . ALA A 1 98 ? 12.939 6.594 -17.889 1.00 91.56 98 ALA A C 1
ATOM 751 O O . ALA A 1 98 ? 13.773 5.738 -17.609 1.00 91.56 98 ALA A O 1
ATOM 752 N N . VAL A 1 99 ? 12.552 6.817 -19.144 1.00 91.62 99 VAL A N 1
ATOM 753 C CA . VAL A 1 99 ? 13.139 6.123 -20.295 1.00 91.62 99 VAL A CA 1
ATOM 754 C C . VAL A 1 99 ? 14.493 6.753 -20.649 1.00 91.62 99 VAL A C 1
ATOM 756 O O . VAL A 1 99 ? 14.655 7.982 -20.662 1.00 91.62 99 VAL A O 1
ATOM 759 N N . ARG A 1 100 ? 15.500 5.915 -20.907 1.00 88.25 100 ARG A N 1
ATOM 760 C CA . ARG A 1 100 ? 16.887 6.307 -21.198 1.00 88.25 100 ARG A CA 1
ATOM 761 C C . ARG A 1 100 ? 17.479 5.467 -22.334 1.00 88.25 100 ARG A C 1
ATOM 763 O O . ARG A 1 100 ? 17.165 4.283 -22.387 1.00 88.25 100 ARG A O 1
ATOM 770 N N . PRO A 1 101 ? 18.409 6.026 -23.136 1.00 89.56 101 PRO A N 1
ATOM 771 C CA . PRO A 1 101 ? 18.789 7.440 -23.227 1.00 89.56 101 PRO A CA 1
ATOM 772 C C . PRO A 1 101 ? 17.720 8.298 -23.918 1.00 89.56 101 PRO A C 1
ATOM 774 O O . PRO A 1 101 ? 17.144 7.897 -24.925 1.00 89.56 101 PRO A O 1
ATOM 777 N N . TYR A 1 102 ? 17.501 9.522 -23.426 1.00 82.25 102 TYR A N 1
ATOM 778 C CA . TYR A 1 102 ? 16.418 10.403 -23.893 1.00 82.25 102 TYR A CA 1
ATOM 779 C C . TYR A 1 102 ? 16.423 10.696 -25.398 1.00 82.25 102 TYR A C 1
ATOM 781 O O . TYR A 1 102 ? 15.366 10.725 -26.021 1.00 82.25 102 TYR A O 1
ATOM 789 N N . LYS A 1 103 ? 17.604 10.952 -25.977 1.00 83.62 103 LYS A N 1
ATOM 790 C CA . LYS A 1 103 ? 17.727 11.339 -27.392 1.00 83.62 103 LYS A CA 1
ATOM 791 C C . LYS A 1 103 ? 17.335 10.201 -28.334 1.00 83.62 103 LYS A C 1
ATOM 793 O O . LYS A 1 103 ? 16.739 10.459 -29.368 1.00 83.62 103 LYS A O 1
ATOM 798 N N . VAL A 1 104 ? 17.638 8.964 -27.942 1.00 80.81 104 VAL A N 1
ATOM 799 C CA . VAL A 1 104 ? 17.342 7.758 -28.726 1.00 80.81 104 VAL A CA 1
ATOM 800 C C . VAL A 1 104 ? 15.894 7.318 -28.507 1.00 80.81 104 VAL A C 1
ATOM 802 O O . VAL A 1 104 ? 15.207 6.965 -29.454 1.00 80.81 104 VAL A O 1
ATOM 805 N N . ALA A 1 105 ? 15.384 7.441 -27.277 1.00 76.31 105 ALA A N 1
ATOM 806 C CA . ALA A 1 105 ? 14.008 7.083 -26.927 1.00 76.31 105 ALA A CA 1
ATOM 807 C C . ALA A 1 105 ? 12.922 7.901 -27.656 1.00 76.31 105 ALA A C 1
ATOM 809 O O . ALA A 1 105 ? 11.764 7.499 -27.677 1.00 76.31 105 ALA A O 1
ATOM 810 N N . ARG A 1 106 ? 13.268 9.064 -28.222 1.00 70.25 106 ARG A N 1
ATOM 811 C CA . ARG A 1 106 ? 12.335 9.951 -28.939 1.00 70.25 106 ARG A CA 1
ATOM 812 C C . ARG A 1 106 ? 12.199 9.650 -30.432 1.00 70.25 106 ARG A C 1
ATOM 814 O O . ARG A 1 106 ? 11.380 10.296 -31.087 1.00 70.25 106 ARG A O 1
ATOM 821 N N . GLN A 1 107 ? 13.016 8.757 -30.984 1.00 66.44 107 GLN A N 1
ATOM 822 C CA . GLN A 1 107 ? 13.032 8.512 -32.420 1.00 66.44 107 GLN A CA 1
ATOM 823 C C . GLN A 1 107 ? 11.767 7.728 -32.807 1.00 66.44 107 GLN A C 1
ATOM 825 O O . GLN A 1 107 ? 11.580 6.598 -32.371 1.00 66.44 107 GLN A O 1
ATOM 830 N N . ARG A 1 108 ? 10.857 8.357 -33.566 1.00 58.34 108 ARG A N 1
ATOM 831 C CA . ARG A 1 108 ? 9.710 7.665 -34.173 1.00 58.34 108 ARG A CA 1
ATOM 832 C C . ARG A 1 108 ? 10.240 6.683 -35.210 1.00 58.34 108 ARG A C 1
ATOM 834 O O . ARG A 1 108 ? 11.039 7.087 -36.055 1.00 58.34 108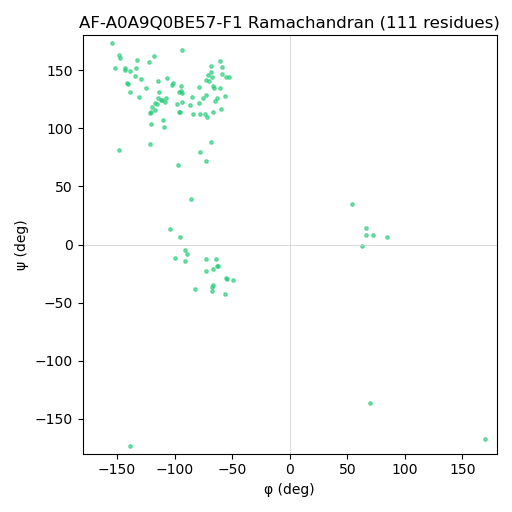 ARG A O 1
ATOM 841 N N . ASP A 1 109 ? 9.728 5.458 -35.205 1.00 58.75 109 ASP A N 1
ATOM 842 C CA . ASP A 1 109 ? 9.791 4.624 -36.397 1.00 58.75 109 ASP A CA 1
ATOM 843 C C . ASP A 1 109 ? 9.041 5.370 -37.506 1.00 58.75 109 ASP A C 1
ATOM 845 O O . ASP A 1 109 ? 7.848 5.665 -37.390 1.00 58.75 109 ASP A O 1
ATOM 849 N N . ALA A 1 110 ? 9.756 5.751 -38.563 1.00 54.97 110 ALA A N 1
ATOM 850 C CA . ALA A 1 110 ? 9.123 6.175 -39.799 1.00 54.97 110 ALA A CA 1
ATOM 851 C C . ALA A 1 110 ? 8.470 4.924 -40.405 1.00 54.97 110 ALA A C 1
ATOM 853 O O . ALA A 1 110 ? 9.112 4.170 -41.130 1.00 54.97 110 ALA A O 1
ATOM 854 N N . GLY A 1 111 ? 7.221 4.648 -40.021 1.00 47.62 111 GLY A N 1
ATOM 855 C CA . GLY A 1 111 ? 6.410 3.626 -40.678 1.00 47.62 111 GLY A CA 1
ATOM 856 C C . GLY A 1 111 ? 6.245 3.949 -42.170 1.00 47.62 111 GLY A C 1
ATOM 857 O O . GLY A 1 111 ? 6.331 5.126 -42.538 1.00 47.62 111 GLY A O 1
ATOM 858 N N . PRO A 1 112 ? 6.036 2.936 -43.030 1.00 52.38 112 PRO A N 1
ATOM 859 C CA . PRO A 1 112 ? 5.941 3.145 -44.467 1.00 52.38 112 PRO A CA 1
ATOM 860 C C . PRO A 1 112 ? 4.673 3.953 -44.763 1.00 52.38 112 PRO A C 1
ATOM 862 O O . PRO A 1 112 ? 3.564 3.496 -44.483 1.00 52.38 112 PRO A O 1
ATOM 865 N N . GLY A 1 113 ? 4.865 5.178 -45.250 1.00 41.97 113 GLY A N 1
ATOM 866 C CA . GLY A 1 113 ? 3.827 5.959 -45.920 1.00 41.97 113 GLY A CA 1
ATOM 867 C C . GLY A 1 113 ? 3.670 5.544 -47.373 1.00 41.97 113 GLY A C 1
ATOM 868 O O . GLY A 1 113 ? 4.612 4.915 -47.910 1.00 41.97 113 GLY A O 1
#